Protein AF-A0A9P0PK50-F1 (afdb_monomer_lite)

Sequence (69 aa):
MCIQGVSDEFYVNEHLTMQNKLIYKEARRLAKLKQYKYVWTKNGEIFARKEDTSGVIIVKDTEGLKNIK

Radius of gyration: 14.14 Å; chains: 1; bounding box: 37×34×28 Å

Foldseek 3Di:
DDDPPDDPDDDDDDDADPQLVVQLVLLVVLCVVLQFPDWDDDPNWIWTHRDPPGDIQTQPHPVSSVVSD

Structure (mmCIF, N/CA/C/O backbone):
data_AF-A0A9P0PK50-F1
#
_entry.id   AF-A0A9P0PK50-F1
#
loop_
_atom_site.group_PDB
_atom_site.id
_atom_site.type_symbol
_atom_site.label_atom_id
_atom_site.label_alt_id
_atom_site.label_comp_id
_atom_site.label_asym_id
_atom_site.label_entity_id
_atom_site.label_seq_id
_atom_site.pdbx_PDB_ins_code
_atom_site.Cartn_x
_atom_site.Cartn_y
_atom_site.Cartn_z
_atom_site.occupancy
_atom_site.B_iso_or_equiv
_atom_site.auth_seq_id
_atom_site.auth_comp_id
_atom_site.auth_asym_id
_atom_site.auth_atom_id
_atom_site.pdbx_PDB_model_num
ATOM 1 N N . MET A 1 1 ? -25.405 -13.294 -15.608 1.00 54.38 1 MET A N 1
ATOM 2 C CA . MET A 1 1 ? -25.090 -14.593 -16.233 1.00 54.38 1 MET A CA 1
ATOM 3 C C . MET A 1 1 ? -23.929 -15.158 -15.436 1.00 54.38 1 MET A C 1
ATOM 5 O O . MET A 1 1 ? -22.847 -14.596 -15.502 1.00 54.38 1 MET A O 1
ATOM 9 N N . CYS A 1 2 ? -24.193 -16.130 -14.570 1.00 58.16 2 CYS A N 1
ATOM 10 C CA . CYS A 1 2 ? -23.194 -16.698 -13.664 1.00 58.16 2 CYS A CA 1
ATOM 11 C C . CYS A 1 2 ? -22.723 -18.009 -14.287 1.00 58.16 2 CYS A C 1
ATOM 13 O O . CYS A 1 2 ? -23.557 -18.824 -14.686 1.00 58.16 2 CYS A O 1
ATOM 15 N N . ILE A 1 3 ? -21.417 -18.193 -14.425 1.00 76.88 3 ILE A N 1
ATOM 16 C CA . ILE A 1 3 ? -20.854 -19.405 -15.016 1.00 76.88 3 ILE A CA 1
ATOM 17 C C . ILE A 1 3 ? -20.782 -20.446 -13.892 1.00 76.88 3 ILE A C 1
ATOM 19 O O . ILE A 1 3 ? -20.057 -20.252 -12.920 1.00 76.88 3 ILE A O 1
ATOM 23 N N . GLN A 1 4 ? -21.582 -21.512 -13.964 1.00 76.50 4 GLN A N 1
ATOM 24 C CA . GLN A 1 4 ? -21.574 -22.551 -12.928 1.00 76.50 4 GLN A CA 1
ATOM 25 C C . GLN A 1 4 ? -20.211 -23.260 -12.880 1.00 76.50 4 GLN A C 1
ATOM 27 O O . GLN A 1 4 ? -19.672 -23.636 -13.918 1.00 76.50 4 GLN A O 1
ATOM 32 N N . GLY A 1 5 ? -19.671 -23.456 -11.671 1.00 76.06 5 GLY A N 1
ATOM 33 C CA . GLY A 1 5 ? -18.411 -24.177 -11.436 1.00 76.06 5 GLY A CA 1
ATOM 34 C C . GLY A 1 5 ? -17.143 -23.318 -11.454 1.00 76.06 5 GLY A C 1
ATOM 35 O O . GLY A 1 5 ? -16.051 -23.857 -11.297 1.00 76.06 5 GLY A O 1
ATOM 36 N N . VAL A 1 6 ? -17.268 -22.000 -11.616 1.00 76.88 6 VAL A N 1
ATOM 37 C CA . VAL A 1 6 ? -16.140 -21.062 -11.568 1.00 76.88 6 VAL A CA 1
ATOM 38 C C . VAL A 1 6 ? -16.175 -20.334 -10.225 1.00 76.88 6 VAL A C 1
ATOM 40 O O . VAL A 1 6 ? -17.237 -19.866 -9.822 1.00 76.88 6 VAL A O 1
ATOM 43 N N . SER A 1 7 ? -15.044 -20.276 -9.513 1.00 79.00 7 SER A N 1
ATOM 44 C CA . SER A 1 7 ? -14.953 -19.478 -8.282 1.00 79.00 7 SER A CA 1
ATOM 45 C C . SER A 1 7 ? -15.167 -17.999 -8.611 1.00 79.00 7 SER A C 1
ATOM 47 O O . SER A 1 7 ? -14.655 -17.515 -9.622 1.00 79.00 7 SER A O 1
ATOM 49 N N . ASP A 1 8 ? -15.881 -17.277 -7.746 1.00 80.25 8 ASP A N 1
ATOM 50 C CA . ASP A 1 8 ? -16.011 -15.816 -7.823 1.00 80.25 8 ASP A CA 1
ATOM 51 C C . ASP A 1 8 ? -14.678 -15.096 -7.522 1.00 80.25 8 ASP A C 1
ATOM 53 O O . ASP A 1 8 ? -14.542 -13.888 -7.726 1.00 80.25 8 ASP A O 1
ATOM 57 N N . GLU A 1 9 ? -13.670 -15.831 -7.046 1.00 80.56 9 GLU A N 1
ATOM 58 C CA . GLU A 1 9 ? -12.336 -15.313 -6.768 1.00 80.56 9 GLU A CA 1
ATOM 59 C C . GLU A 1 9 ? -11.472 -15.299 -8.032 1.00 80.56 9 GLU A C 1
ATOM 61 O O . GLU A 1 9 ? -11.091 -16.338 -8.575 1.00 80.56 9 GLU A O 1
ATOM 66 N N . PHE A 1 10 ? -11.088 -14.101 -8.466 1.00 77.38 10 PHE A N 1
ATOM 67 C CA . PHE A 1 10 ? -10.087 -13.906 -9.508 1.00 77.38 10 PHE A CA 1
ATOM 68 C C . PHE A 1 10 ? -8.876 -13.157 -8.948 1.00 77.38 10 PHE A C 1
ATOM 70 O O . PHE A 1 10 ? -8.997 -12.225 -8.152 1.00 77.38 10 PHE A O 1
ATOM 77 N N . TYR A 1 11 ? -7.686 -13.557 -9.388 1.00 82.25 11 TYR A N 1
ATOM 78 C CA . TYR A 1 11 ? -6.428 -12.923 -9.007 1.00 82.25 11 TYR A CA 1
ATOM 79 C C . TYR A 1 11 ? -5.852 -12.171 -10.200 1.00 82.25 11 TYR A C 1
ATOM 81 O O . TYR A 1 11 ? -5.758 -12.710 -11.301 1.00 82.25 11 TYR A O 1
ATOM 89 N N . VAL A 1 12 ? -5.416 -10.935 -9.969 1.00 80.50 12 VAL A N 1
ATOM 90 C CA . VAL A 1 12 ? -4.714 -10.133 -10.973 1.00 80.50 12 VAL A CA 1
ATOM 91 C C . VAL A 1 12 ? -3.252 -10.027 -10.565 1.00 80.50 12 VAL A C 1
ATOM 93 O O . VAL A 1 12 ? -2.929 -9.466 -9.519 1.00 80.50 12 VAL A O 1
ATOM 96 N N . ASN A 1 13 ? -2.364 -10.573 -11.394 1.00 83.81 13 ASN A N 1
ATOM 97 C CA . ASN A 1 13 ? -0.923 -10.424 -11.221 1.00 83.81 13 ASN A CA 1
ATOM 98 C C . ASN A 1 13 ? -0.430 -9.238 -12.051 1.00 83.81 13 ASN A C 1
ATOM 100 O O . ASN A 1 13 ? -0.274 -9.339 -13.266 1.00 83.81 13 ASN A O 1
ATOM 104 N N . GLU A 1 14 ? -0.164 -8.116 -11.390 1.00 86.00 14 GLU A N 1
ATOM 105 C CA . GLU A 1 14 ? 0.481 -6.960 -12.011 1.00 86.00 14 GLU A CA 1
ATOM 106 C C . GLU A 1 14 ? 2.010 -7.113 -11.962 1.00 86.00 14 GLU A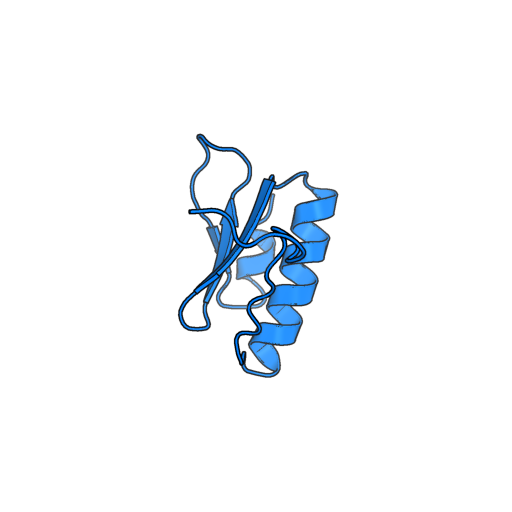 C 1
ATOM 108 O O . GLU A 1 14 ? 2.594 -7.446 -10.923 1.00 86.00 14 GLU A O 1
ATOM 113 N N . HIS A 1 15 ? 2.689 -6.868 -13.086 1.00 90.25 15 HIS A N 1
ATOM 114 C CA . HIS A 1 15 ? 4.144 -6.963 -13.141 1.00 90.25 15 HIS A CA 1
ATOM 115 C C . HIS A 1 15 ? 4.810 -5.681 -12.617 1.00 90.25 15 HIS A C 1
ATOM 117 O O . HIS A 1 15 ? 5.119 -4.759 -13.367 1.00 90.25 15 HIS A O 1
ATOM 123 N N . LEU A 1 16 ? 5.061 -5.643 -11.309 1.00 91.56 16 LEU A N 1
ATOM 124 C CA . LEU A 1 16 ? 5.797 -4.557 -10.656 1.00 91.56 16 LEU A CA 1
ATOM 125 C C . LEU A 1 16 ? 7.318 -4.692 -10.839 1.00 91.56 16 LEU A C 1
ATOM 127 O O . LEU A 1 16 ? 7.859 -5.798 -10.944 1.00 91.56 16 LEU A O 1
ATOM 131 N N . THR A 1 17 ? 8.031 -3.567 -10.772 1.00 93.25 17 THR A N 1
ATOM 132 C CA . THR A 1 17 ? 9.496 -3.565 -10.630 1.00 93.25 17 THR A CA 1
ATOM 133 C C . THR A 1 17 ? 9.913 -4.251 -9.324 1.00 93.25 17 THR A C 1
ATOM 135 O O . THR A 1 17 ? 9.131 -4.327 -8.376 1.00 93.25 17 THR A O 1
ATOM 138 N N . MET A 1 18 ? 11.155 -4.745 -9.235 1.00 94.06 18 MET A N 1
ATOM 139 C CA . MET A 1 18 ? 11.663 -5.363 -7.996 1.00 94.06 18 MET A CA 1
ATOM 140 C C . MET A 1 18 ? 11.512 -4.436 -6.785 1.00 94.06 18 MET A C 1
ATOM 142 O O . MET A 1 18 ? 11.038 -4.867 -5.735 1.00 94.06 18 MET A O 1
ATOM 146 N N . GLN A 1 19 ? 11.832 -3.153 -6.959 1.00 93.94 19 GLN A N 1
ATOM 147 C CA . GLN A 1 19 ? 11.647 -2.134 -5.930 1.00 93.94 19 GLN A CA 1
ATOM 148 C C . GLN A 1 19 ? 10.181 -2.037 -5.488 1.00 93.94 19 GLN A C 1
ATOM 150 O O . GLN A 1 19 ? 9.891 -2.138 -4.296 1.00 93.94 19 GLN A O 1
ATOM 155 N N . ASN A 1 20 ? 9.239 -1.925 -6.429 1.00 94.50 20 ASN A N 1
ATOM 156 C CA . ASN A 1 20 ? 7.823 -1.805 -6.082 1.00 94.50 20 ASN A CA 1
ATOM 157 C C . ASN A 1 20 ? 7.268 -3.102 -5.481 1.00 94.50 20 ASN A C 1
ATOM 159 O O . ASN A 1 20 ? 6.406 -3.034 -4.614 1.00 94.50 20 ASN A O 1
ATOM 163 N N . LYS A 1 21 ? 7.796 -4.284 -5.830 1.00 94.56 21 LYS A N 1
ATOM 164 C CA . LYS A 1 21 ? 7.444 -5.537 -5.134 1.00 94.56 21 LYS A CA 1
ATOM 165 C C . LYS A 1 21 ? 7.835 -5.495 -3.656 1.00 94.56 21 LYS A C 1
ATOM 167 O O . LYS A 1 21 ? 7.040 -5.913 -2.812 1.00 94.56 21 LYS A O 1
ATOM 172 N N . LEU A 1 22 ? 9.025 -4.981 -3.334 1.00 95.44 22 LEU A N 1
ATOM 173 C CA . LEU A 1 22 ? 9.483 -4.827 -1.948 1.00 95.44 22 LEU A CA 1
ATOM 174 C C . LEU A 1 22 ? 8.621 -3.815 -1.186 1.00 95.44 22 LEU A C 1
ATOM 176 O O . LEU A 1 22 ? 8.131 -4.125 -0.100 1.00 95.44 22 LEU A O 1
ATOM 180 N N . ILE A 1 23 ? 8.364 -2.651 -1.788 1.00 95.62 23 ILE A N 1
ATOM 181 C CA . ILE A 1 23 ? 7.506 -1.615 -1.199 1.00 95.62 23 ILE A CA 1
ATOM 182 C C . ILE A 1 23 ? 6.087 -2.153 -0.998 1.00 95.62 23 ILE A C 1
ATOM 184 O O . ILE A 1 23 ? 5.518 -1.985 0.074 1.00 95.62 23 ILE A O 1
ATOM 188 N N . TYR A 1 24 ? 5.521 -2.861 -1.976 1.00 95.62 24 TYR A N 1
ATOM 189 C CA . TYR A 1 24 ? 4.168 -3.411 -1.890 1.00 95.62 24 TYR A CA 1
ATOM 190 C C . TYR A 1 24 ? 4.044 -4.477 -0.797 1.00 95.62 24 TYR A C 1
ATOM 192 O O . TYR A 1 24 ? 3.046 -4.521 -0.072 1.00 95.62 24 TYR A O 1
ATOM 200 N N . LYS A 1 25 ? 5.067 -5.328 -0.644 1.00 95.44 25 LYS A N 1
ATOM 201 C CA . LYS A 1 25 ? 5.142 -6.307 0.448 1.00 95.44 25 LYS A CA 1
ATOM 202 C C . LYS A 1 25 ? 5.106 -5.606 1.806 1.00 95.44 25 LYS A C 1
ATOM 204 O O . LYS A 1 25 ? 4.328 -6.000 2.674 1.00 95.44 25 LYS A O 1
ATOM 209 N N . GLU A 1 26 ? 5.904 -4.557 1.969 1.00 96.25 26 GLU A N 1
ATOM 210 C CA . GLU A 1 26 ? 5.999 -3.828 3.232 1.00 96.25 26 GLU A CA 1
ATOM 211 C C . GLU A 1 26 ? 4.754 -2.974 3.511 1.00 96.25 26 GLU A C 1
ATOM 213 O O . GLU A 1 26 ? 4.242 -2.972 4.631 1.00 96.25 26 GLU A O 1
ATOM 218 N N . ALA A 1 27 ? 4.184 -2.346 2.481 1.00 96.62 27 ALA A N 1
ATOM 219 C CA . ALA A 1 27 ? 2.927 -1.613 2.564 1.00 96.62 27 ALA A CA 1
ATOM 220 C C . ALA A 1 27 ? 1.788 -2.520 3.043 1.00 96.62 27 ALA A C 1
ATOM 222 O O . ALA A 1 27 ? 1.075 -2.154 3.975 1.00 96.62 27 ALA A O 1
ATOM 223 N N . ARG A 1 28 ? 1.656 -3.738 2.487 1.00 95.88 28 ARG A N 1
ATOM 224 C CA . ARG A 1 28 ? 0.669 -4.727 2.961 1.00 95.88 28 ARG A CA 1
ATOM 225 C C . ARG A 1 28 ? 0.905 -5.144 4.414 1.00 95.88 28 ARG A C 1
ATOM 227 O O . ARG A 1 28 ? -0.059 -5.290 5.164 1.00 95.88 28 ARG A O 1
ATOM 234 N N . ARG A 1 29 ? 2.164 -5.311 4.832 1.00 97.25 29 ARG A N 1
ATOM 235 C CA . ARG A 1 29 ? 2.512 -5.645 6.223 1.00 97.25 29 ARG A CA 1
ATOM 236 C C . ARG A 1 29 ? 2.081 -4.537 7.189 1.00 97.25 29 ARG A C 1
ATOM 238 O O . ARG A 1 29 ? 1.406 -4.82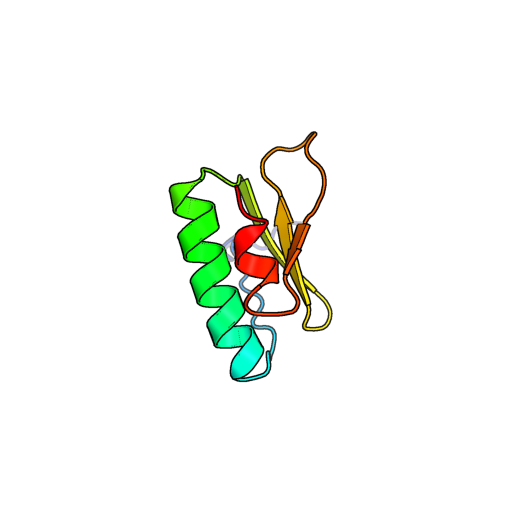1 8.177 1.00 97.25 29 ARG A O 1
ATOM 245 N N . LEU A 1 30 ? 2.436 -3.286 6.893 1.00 96.44 30 LEU A N 1
ATOM 246 C CA . LEU A 1 30 ? 2.082 -2.119 7.709 1.00 96.44 30 LEU A CA 1
ATOM 247 C C . LEU A 1 30 ? 0.574 -1.876 7.732 1.00 96.44 30 LEU A C 1
ATOM 249 O O . LEU A 1 30 ? 0.010 -1.640 8.797 1.00 96.44 30 LEU A O 1
ATOM 253 N N . ALA A 1 31 ? -0.080 -1.992 6.579 1.00 96.19 31 ALA A N 1
ATOM 254 C CA . ALA A 1 31 ? -1.525 -1.889 6.452 1.00 96.19 31 ALA A CA 1
ATOM 255 C C . ALA A 1 31 ? -2.247 -2.895 7.350 1.00 96.19 31 ALA A C 1
ATOM 257 O O . ALA A 1 31 ? -3.152 -2.509 8.082 1.00 96.19 31 ALA A O 1
ATOM 258 N N . LYS A 1 32 ? -1.801 -4.159 7.372 1.00 95.88 32 LYS A N 1
ATOM 259 C CA . LYS A 1 32 ? -2.371 -5.182 8.258 1.00 95.88 32 LYS A CA 1
ATOM 260 C C . LYS A 1 32 ? -2.204 -4.820 9.736 1.00 95.88 32 LYS A C 1
ATOM 262 O O . LYS A 1 32 ? -3.152 -4.958 10.500 1.00 95.88 32 LYS A O 1
ATOM 267 N N . LEU A 1 33 ? -1.025 -4.338 10.135 1.00 96.44 33 LEU A N 1
ATOM 268 C CA . LEU A 1 33 ? -0.760 -3.926 11.521 1.00 96.44 33 LEU A CA 1
ATOM 269 C C . LEU A 1 33 ? -1.598 -2.717 11.953 1.00 96.44 33 LEU A C 1
ATOM 271 O O . LEU A 1 33 ? -1.996 -2.629 13.108 1.00 96.44 33 LEU A O 1
ATOM 275 N N . LYS A 1 34 ? -1.857 -1.793 11.028 1.00 94.94 34 LYS A N 1
ATOM 276 C CA . LYS A 1 34 ? -2.550 -0.521 11.284 1.00 94.94 34 LYS A CA 1
ATOM 277 C C . L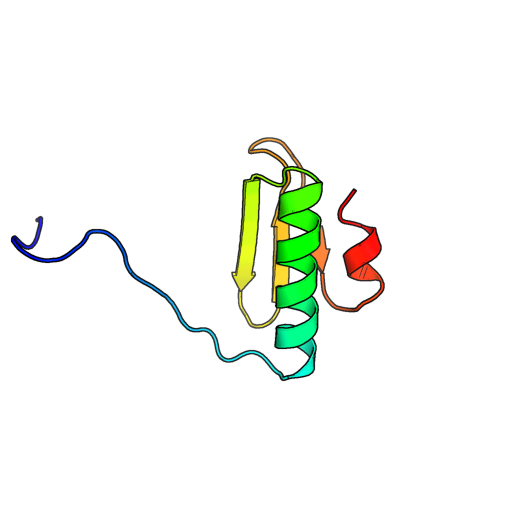YS A 1 34 ? -4.017 -0.537 10.858 1.00 94.94 34 LYS A C 1
ATOM 279 O O . LYS A 1 34 ? -4.648 0.518 10.809 1.00 94.94 34 LYS A O 1
ATOM 284 N N . GLN A 1 35 ? -4.531 -1.726 10.546 1.00 95.25 35 GLN A N 1
ATOM 285 C CA . GLN A 1 35 ? -5.923 -1.985 10.183 1.00 95.25 35 GLN A CA 1
ATOM 286 C C . GLN A 1 35 ? -6.403 -1.149 8.989 1.00 95.25 35 GLN A C 1
ATOM 288 O O . GLN A 1 35 ? -7.503 -0.613 8.989 1.00 95.25 35 GLN A O 1
ATOM 293 N N . TYR A 1 36 ? -5.570 -1.023 7.956 1.00 96.75 36 TYR A N 1
ATOM 294 C CA . TYR A 1 36 ? -6.008 -0.453 6.686 1.00 96.75 36 TYR A CA 1
ATOM 295 C C . TYR A 1 36 ? -6.860 -1.478 5.952 1.00 96.75 36 TYR A C 1
ATOM 297 O O . TYR A 1 36 ? 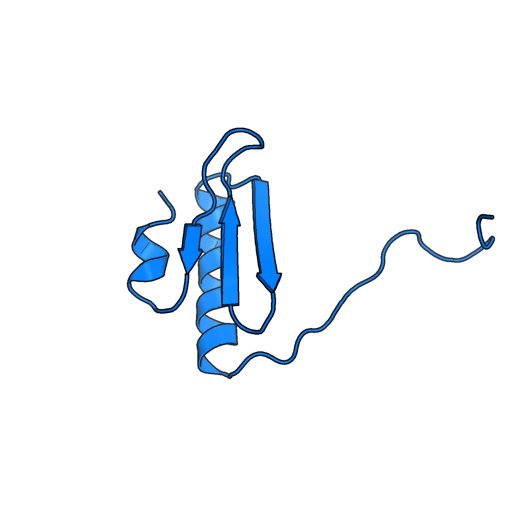-6.418 -2.604 5.717 1.00 96.75 36 TYR A O 1
ATOM 305 N N . LYS A 1 37 ? -8.060 -1.065 5.552 1.00 96.00 37 LYS A N 1
ATOM 306 C CA . LYS A 1 37 ? -9.013 -1.915 4.847 1.00 96.00 37 LYS A CA 1
ATOM 307 C C . LYS A 1 37 ? -8.565 -2.248 3.426 1.00 96.00 37 LYS A C 1
ATOM 309 O O . LYS A 1 37 ? -8.843 -3.343 2.944 1.00 96.00 37 LYS A O 1
ATOM 314 N N . TYR A 1 38 ? -7.842 -1.341 2.764 1.00 95.81 38 TYR A N 1
ATOM 315 C CA . TYR A 1 38 ? -7.481 -1.503 1.357 1.00 95.81 38 TYR A CA 1
ATOM 316 C C . TYR A 1 38 ? -6.002 -1.232 1.091 1.00 95.81 38 TYR A C 1
ATOM 318 O O . TYR A 1 38 ? -5.464 -0.196 1.483 1.00 95.81 38 TYR A O 1
ATOM 326 N N . VAL A 1 39 ? -5.373 -2.138 0.339 1.00 95.94 39 VAL A N 1
ATOM 327 C CA . VAL A 1 39 ? -4.073 -1.928 -0.308 1.00 95.94 39 VAL A CA 1
ATOM 328 C C . VAL A 1 39 ? -4.122 -2.553 -1.693 1.00 95.94 39 VAL A C 1
ATOM 330 O O . VAL A 1 39 ? -4.410 -3.742 -1.821 1.00 95.94 39 VAL A O 1
ATOM 333 N N . TRP A 1 40 ? -3.825 -1.779 -2.729 1.00 95.06 40 TRP A N 1
ATOM 334 C CA . TRP A 1 40 ? -3.877 -2.252 -4.111 1.00 95.06 40 TRP A CA 1
ATOM 335 C C . TRP A 1 40 ? -2.783 -1.607 -4.954 1.00 95.06 40 TRP A C 1
ATOM 337 O O . TRP A 1 40 ? -2.110 -0.672 -4.517 1.00 95.06 40 TRP A O 1
ATOM 347 N N . THR A 1 41 ? -2.603 -2.127 -6.163 1.00 94.75 41 THR A N 1
ATOM 348 C CA . THR A 1 41 ? -1.729 -1.534 -7.173 1.00 94.75 41 THR A CA 1
ATOM 349 C C . THR A 1 41 ? -2.538 -1.081 -8.370 1.00 94.75 41 THR A C 1
ATOM 351 O O . THR A 1 41 ? -3.602 -1.632 -8.658 1.00 94.75 41 THR A O 1
ATOM 354 N N . LYS A 1 42 ? -2.065 -0.029 -9.029 1.00 93.00 42 LYS A N 1
ATOM 355 C CA . LYS A 1 42 ? -2.610 0.438 -10.300 1.00 93.00 42 LYS A CA 1
ATOM 356 C C . LYS A 1 42 ? -1.510 1.168 -11.054 1.00 93.00 42 LYS A C 1
ATOM 358 O O . LYS A 1 42 ? -0.908 2.084 -10.503 1.00 93.00 42 LYS A O 1
AT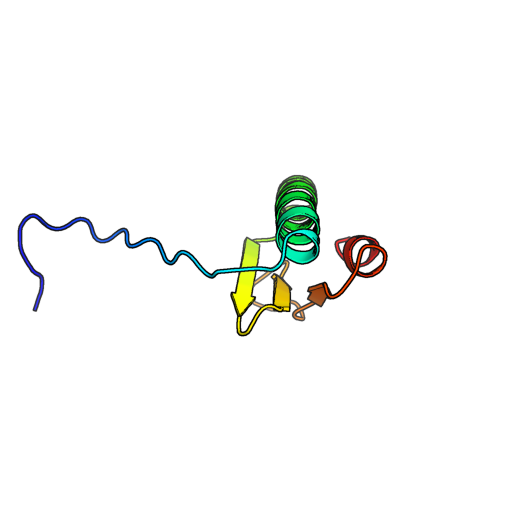OM 363 N N . ASN A 1 43 ? -1.285 0.803 -12.315 1.00 91.12 43 ASN A N 1
ATOM 364 C CA . ASN A 1 43 ? -0.277 1.429 -13.182 1.00 91.12 43 ASN A CA 1
ATOM 365 C C . ASN A 1 43 ? 1.141 1.432 -12.573 1.00 91.12 43 ASN A C 1
ATOM 367 O O . ASN A 1 43 ? 1.890 2.392 -12.738 1.00 91.12 43 ASN A O 1
ATOM 371 N N . GLY A 1 44 ? 1.508 0.386 -11.833 1.00 90.56 44 GLY A N 1
ATOM 372 C CA . GLY A 1 44 ? 2.798 0.277 -11.158 1.00 90.56 44 GLY A CA 1
ATOM 373 C C . GLY A 1 44 ? 2.902 1.046 -9.839 1.00 90.56 44 GLY A C 1
ATOM 374 O O . GLY A 1 44 ? 3.894 0.871 -9.132 1.00 90.56 44 GLY A O 1
ATOM 375 N N . GLU A 1 45 ? 1.908 1.857 -9.475 1.00 93.25 45 GLU A N 1
ATOM 376 C CA . GLU A 1 45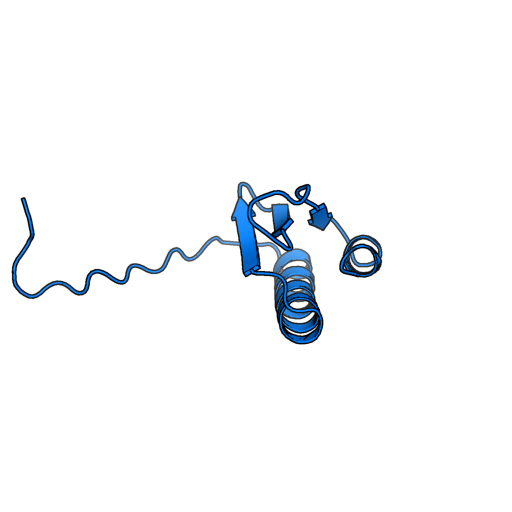 ? 1.861 2.587 -8.208 1.00 93.25 45 GLU A CA 1
ATOM 377 C C . GLU A 1 45 ? 1.103 1.797 -7.138 1.00 93.25 45 GLU A C 1
ATOM 379 O O . GLU A 1 45 ? 0.197 1.013 -7.431 1.00 93.25 45 GLU A O 1
ATOM 384 N N . ILE A 1 46 ? 1.483 2.009 -5.878 1.00 95.75 46 ILE A N 1
ATOM 385 C CA . ILE A 1 46 ? 0.907 1.324 -4.720 1.00 95.75 46 ILE A CA 1
ATOM 386 C C . ILE A 1 46 ? 0.042 2.310 -3.951 1.00 95.75 46 ILE A C 1
ATOM 388 O O . ILE A 1 46 ? 0.463 3.428 -3.655 1.00 95.75 46 ILE A O 1
ATOM 392 N N . PHE A 1 47 ? -1.153 1.870 -3.585 1.00 96.25 47 PHE A N 1
ATOM 393 C CA . PHE A 1 47 ? -2.141 2.674 -2.887 1.00 96.25 47 PHE A CA 1
ATOM 394 C C . PHE A 1 47 ? -2.561 1.979 -1.598 1.00 96.25 47 PHE A C 1
ATOM 396 O O . PHE A 1 47 ? -2.675 0.753 -1.552 1.00 96.25 47 PHE A O 1
ATOM 403 N N . ALA A 1 48 ? -2.819 2.766 -0.560 1.00 97.00 48 ALA A N 1
ATOM 404 C CA . ALA A 1 48 ? -3.369 2.299 0.702 1.00 97.00 48 ALA A CA 1
ATOM 405 C C . ALA A 1 48 ? -4.500 3.223 1.156 1.00 97.00 48 ALA A C 1
ATOM 407 O O . ALA A 1 48 ? -4.419 4.444 1.017 1.00 97.00 48 ALA A O 1
ATOM 408 N N . ARG A 1 49 ? -5.559 2.653 1.727 1.00 96.69 49 ARG A N 1
ATOM 409 C CA . ARG A 1 49 ? -6.691 3.405 2.271 1.00 96.69 49 ARG A CA 1
ATOM 410 C C . ARG A 1 49 ? -7.172 2.748 3.556 1.00 96.69 49 ARG A C 1
ATOM 412 O O . ARG A 1 49 ? -7.355 1.532 3.593 1.00 96.69 49 ARG A O 1
ATOM 419 N N . LYS A 1 50 ? -7.346 3.560 4.602 1.00 95.12 50 LYS A N 1
ATOM 420 C CA . LYS A 1 50 ? -7.674 3.057 5.937 1.00 95.12 50 LYS A CA 1
ATOM 421 C C . LYS A 1 50 ? -9.122 2.590 6.028 1.00 95.12 50 LYS A C 1
ATOM 423 O O . LYS A 1 50 ? -9.350 1.408 6.210 1.00 95.12 50 LYS A O 1
ATOM 428 N N . GLU A 1 51 ? -10.060 3.496 5.781 1.00 95.81 51 GLU A N 1
ATOM 429 C CA . GLU A 1 51 ? -11.505 3.235 5.781 1.00 95.81 51 GLU A CA 1
ATOM 430 C C . GLU A 1 51 ? -12.168 3.777 4.505 1.00 95.81 51 GLU A C 1
ATOM 432 O O . GLU A 1 51 ? -11.566 4.556 3.760 1.00 95.81 51 GLU A O 1
ATOM 437 N N . ASP A 1 52 ? -13.439 3.437 4.275 1.00 94.94 52 ASP A N 1
ATOM 438 C CA . ASP A 1 52 ? -14.233 3.874 3.109 1.00 94.94 52 ASP A CA 1
ATOM 439 C C . ASP A 1 52 ? -14.426 5.390 2.994 1.00 94.94 52 ASP A C 1
ATOM 441 O O . ASP A 1 52 ? -14.755 5.896 1.922 1.00 94.94 52 ASP A O 1
ATOM 445 N N . THR A 1 53 ? -14.209 6.122 4.082 1.00 94.31 53 THR A N 1
ATOM 446 C CA . THR A 1 53 ? -14.281 7.588 4.147 1.00 94.31 53 THR A CA 1
ATOM 447 C C . THR A 1 53 ? -12.902 8.244 4.193 1.00 94.31 53 THR A C 1
ATOM 449 O O . THR A 1 53 ? -12.787 9.452 4.010 1.00 94.31 53 THR A O 1
ATOM 452 N N . SER A 1 54 ? -11.837 7.465 4.406 1.00 93.38 54 SER A N 1
ATOM 453 C CA . SER A 1 54 ? -10.474 7.990 4.514 1.00 93.38 54 SER A CA 1
ATOM 454 C C . SER A 1 54 ? -9.906 8.377 3.151 1.00 93.38 54 SER A C 1
ATOM 456 O O . SER A 1 54 ? -10.303 7.834 2.115 1.00 93.38 54 SER A O 1
ATOM 458 N N . GLY A 1 55 ? -8.923 9.277 3.161 1.00 94.50 55 GLY A N 1
ATOM 459 C CA . GLY A 1 55 ? -8.117 9.585 1.983 1.00 94.50 55 GLY A CA 1
ATOM 460 C C . GLY A 1 55 ? -7.286 8.386 1.516 1.00 94.50 55 GLY A C 1
ATOM 461 O O . GLY A 1 55 ? -6.972 7.479 2.292 1.00 94.50 55 GLY A O 1
ATOM 462 N N . VAL A 1 56 ? -6.936 8.393 0.232 1.00 95.88 56 VAL A N 1
ATOM 463 C CA . VAL A 1 56 ? -6.022 7.414 -0.365 1.00 95.88 56 VAL A CA 1
ATOM 464 C C . VAL A 1 56 ? -4.590 7.918 -0.226 1.00 95.88 56 VAL A C 1
ATOM 466 O O . VAL A 1 56 ? -4.294 9.066 -0.545 1.00 95.88 56 VAL A O 1
ATOM 469 N N . ILE A 1 57 ? -3.701 7.043 0.228 1.00 95.75 57 ILE A N 1
ATOM 470 C CA . ILE A 1 57 ? -2.267 7.290 0.353 1.00 95.75 57 ILE A CA 1
ATOM 471 C C . ILE A 1 57 ? -1.573 6.592 -0.809 1.00 95.75 57 ILE A C 1
ATOM 473 O O . ILE A 1 57 ? -1.783 5.398 -1.024 1.00 95.75 57 ILE A O 1
ATOM 477 N N . ILE A 1 58 ? -0.736 7.324 -1.539 1.00 95.69 58 ILE A N 1
ATOM 478 C CA . ILE A 1 58 ? 0.102 6.766 -2.602 1.00 95.69 58 ILE A CA 1
ATOM 479 C C . ILE A 1 58 ? 1.491 6.508 -2.024 1.00 95.69 58 ILE A C 1
ATOM 481 O O . ILE A 1 58 ? 2.117 7.411 -1.469 1.00 95.69 58 ILE A O 1
ATOM 485 N N . VAL A 1 59 ? 1.973 5.277 -2.153 1.00 95.19 59 VAL A N 1
ATOM 486 C CA . VAL A 1 59 ? 3.282 4.844 -1.661 1.00 95.19 59 VAL A CA 1
ATOM 487 C C . VAL A 1 59 ? 4.196 4.637 -2.864 1.00 95.19 59 VAL A C 1
ATOM 489 O O . VAL A 1 59 ? 4.146 3.598 -3.520 1.00 95.19 59 VAL A O 1
ATOM 492 N N . LYS A 1 60 ? 5.010 5.647 -3.180 1.00 91.06 60 LYS A N 1
ATOM 493 C CA . LYS A 1 60 ? 5.920 5.623 -4.342 1.00 91.06 60 LYS A CA 1
ATOM 494 C C . LYS A 1 60 ? 7.312 5.094 -4.004 1.00 91.06 60 LYS A C 1
ATOM 496 O O . LYS A 1 60 ? 8.001 4.549 -4.860 1.00 91.06 60 LYS A O 1
ATOM 501 N N . ASP A 1 61 ? 7.705 5.237 -2.747 1.00 92.25 61 ASP A N 1
ATOM 502 C CA . ASP A 1 61 ? 9.043 4.956 -2.249 1.00 92.25 61 ASP A CA 1
ATOM 503 C C . ASP A 1 61 ? 8.983 4.467 -0.792 1.00 92.25 61 ASP A C 1
ATOM 505 O O . ASP A 1 61 ? 7.917 4.341 -0.176 1.00 92.25 61 ASP A O 1
ATOM 509 N N . THR A 1 62 ? 10.155 4.170 -0.236 1.00 89.81 62 THR A N 1
ATOM 510 C CA . THR A 1 62 ? 10.306 3.708 1.145 1.00 89.81 62 THR A CA 1
ATOM 511 C C . THR A 1 62 ? 9.920 4.750 2.192 1.00 89.81 62 THR A C 1
ATOM 513 O O . THR A 1 62 ? 9.526 4.375 3.293 1.00 89.81 62 THR A O 1
ATOM 516 N N . GLU A 1 63 ? 10.002 6.046 1.894 1.00 90.38 63 GLU A N 1
ATOM 517 C CA . GLU A 1 63 ? 9.532 7.093 2.806 1.00 90.38 63 GLU A CA 1
ATOM 518 C C . GLU A 1 63 ? 8.010 7.193 2.800 1.00 90.38 63 GLU A C 1
ATOM 520 O O . GLU A 1 63 ? 7.401 7.363 3.858 1.00 90.38 63 GLU A O 1
ATOM 525 N N . GLY A 1 64 ? 7.390 6.960 1.643 1.00 86.69 64 GLY A N 1
ATOM 526 C CA . GLY A 1 64 ? 5.948 6.819 1.483 1.00 86.69 64 GLY A CA 1
ATOM 527 C C . GLY A 1 64 ? 5.328 5.804 2.449 1.00 86.69 64 GLY A C 1
ATOM 528 O O . GLY A 1 64 ? 4.211 6.014 2.921 1.00 86.69 64 GLY A O 1
ATOM 529 N N . LEU A 1 65 ? 6.062 4.747 2.822 1.00 90.81 65 LEU A N 1
ATOM 530 C CA . LEU A 1 65 ? 5.611 3.739 3.792 1.00 90.81 65 LEU A CA 1
ATOM 531 C C . LEU A 1 65 ? 5.331 4.331 5.180 1.00 90.81 65 LEU A C 1
ATOM 533 O O . LEU A 1 65 ? 4.445 3.850 5.885 1.00 90.81 65 LEU A O 1
ATOM 537 N N . LYS A 1 66 ? 6.036 5.403 5.566 1.00 92.38 66 LYS A N 1
ATOM 538 C CA . LYS A 1 66 ? 5.843 6.088 6.855 1.00 92.38 66 LYS A CA 1
ATOM 539 C C . LYS A 1 66 ? 4.477 6.779 6.941 1.00 92.38 66 LYS A C 1
ATOM 541 O O . LYS A 1 66 ? 3.990 7.038 8.042 1.00 92.38 66 LYS A O 1
ATOM 546 N N . ASN A 1 67 ? 3.845 7.063 5.799 1.00 90.50 67 ASN A N 1
ATOM 547 C CA . ASN A 1 67 ? 2.517 7.673 5.751 1.00 90.50 67 ASN A CA 1
ATOM 548 C C . ASN A 1 67 ? 1.399 6.692 6.118 1.00 90.50 67 ASN A C 1
ATOM 550 O O . ASN A 1 67 ? 0.316 7.131 6.496 1.00 90.50 67 ASN A O 1
ATOM 554 N N . ILE A 1 68 ? 1.660 5.381 6.083 1.00 89.62 68 ILE A N 1
ATOM 555 C CA . ILE A 1 68 ? 0.739 4.378 6.618 1.00 89.62 68 ILE A CA 1
ATOM 556 C C . ILE A 1 68 ? 0.800 4.483 8.147 1.00 89.62 68 ILE A C 1
ATOM 558 O O . ILE A 1 68 ? 1.702 3.932 8.780 1.00 89.62 68 ILE A O 1
ATOM 562 N N . LYS A 1 69 ? -0.125 5.247 8.741 1.00 79.94 69 LYS A N 1
ATOM 563 C CA . LYS A 1 69 ? -0.233 5.537 10.183 1.00 79.94 69 LYS A CA 1
ATOM 564 C C . LYS A 1 69 ? -1.250 4.667 10.910 1.00 79.94 69 LYS A C 1
ATOM 566 O O . LYS A 1 69 ? -2.430 4.607 10.486 1.00 79.94 69 LYS A O 1
#

Secondary structure (DSSP, 8-state):
---TT--S---------HHHHHHHHHHHHHHHHTT-SEEEEETTEEEEESSTTSPEEEE-STTGGGG--

InterPro domains:
  IPR057251 FP protein, C-terminal domain [PF25298] (17-69)

Organism: Acanthoscelides obtectus (NCBI:txid200917)

pLDDT: mean 90.38, std 8.53, range [54.38, 97.25]